Protein AF-A0A7S2Y1W1-F1 (afdb_monomer)

Organism: NCBI:txid94617

Mean predicted aligned error: 4.98 Å

Foldseek 3Di:
DDDDPALVVDWAADPVCQVVCVVVVHDGHTLHCVVVVVVQVVVHDPVPDPDGDDDPPVSVVSNVVSRQVSCCVVVVDHDDDDPDPPDPVVVVVVVVVVD

InterPro domains:
  IPR028923 SAICAR synthetase/ADE2, N-terminal [PF01259] (1-50)

pLDDT: mean 90.98, std 5.22, range [60.31, 97.31]

Radius of gyration: 16.62 Å; Cα contacts (8 Å, |Δi|>4): 66; chains: 1; bounding box: 37×32×40 Å

Nearest PDB structures (foldseek):
  1obg-assembly1_A  TM=7.508E-01  e=1.815E-02  Saccharomyces cerevisiae
  1q77-assembly1_A  TM=2.622E-01  e=1.328E+00  Aquifex aeolicus

Secondary structure (DSSP, 8-state):
----S-TTTS--B-HHHHHHHHHTTPPPPB-STHHHHHHHHHH--TTT-SSPPPPPHHHHHHHHHHHHHHHHHHH-S-----SS---HHHHHHHHHHT-

Solvent-accessible surface area (backbone atoms only — not comparable to full-atom values): 6365 Å² total; per-residue (Å²): 135,83,86,76,90,37,58,87,76,41,88,46,64,46,75,91,51,31,66,63,26,52,78,67,75,41,80,62,55,65,55,33,59,60,66,61,52,52,50,46,64,75,75,46,54,91,90,73,53,94,70,78,81,82,78,54,69,68,59,55,51,49,51,53,51,29,54,46,52,49,50,26,70,76,70,73,46,83,79,81,76,77,94,60,91,68,56,68,67,61,54,51,52,53,55,62,74,72,108

Structure (mmCIF, N/CA/C/O backbone):
data_AF-A0A7S2Y1W1-F1
#
_entry.id   AF-A0A7S2Y1W1-F1
#
loop_
_atom_site.group_PDB
_atom_site.id
_atom_site.type_symbol
_atom_site.label_atom_id
_atom_site.label_alt_id
_atom_site.label_comp_id
_atom_site.label_asym_id
_atom_site.label_entity_id
_atom_site.label_seq_id
_atom_site.pdbx_PDB_ins_code
_atom_site.Cartn_x
_atom_site.Cartn_y
_atom_site.Cartn_z
_atom_site.occupancy
_atom_site.B_iso_or_equiv
_atom_site.auth_seq_id
_atom_site.auth_comp_id
_atom_site.auth_asym_id
_atom_site.auth_atom_id
_atom_site.pdbx_PDB_model_num
ATOM 1 N N . ILE A 1 1 ? 19.220 9.822 0.333 1.00 68.25 1 ILE A N 1
ATOM 2 C CA . ILE A 1 1 ? 17.963 10.528 0.671 1.00 68.25 1 ILE A CA 1
ATOM 3 C C . ILE A 1 1 ? 16.879 9.468 0.687 1.00 68.25 1 ILE A C 1
ATOM 5 O O . ILE A 1 1 ? 16.988 8.539 -0.104 1.00 68.25 1 ILE A O 1
ATOM 9 N N . ASP A 1 2 ? 15.963 9.556 1.644 1.00 83.56 2 ASP A N 1
ATOM 10 C CA . ASP A 1 2 ? 14.848 8.617 1.803 1.00 83.56 2 ASP A CA 1
ATOM 11 C C . ASP A 1 2 ? 13.637 9.063 0.962 1.00 83.56 2 ASP A C 1
ATOM 13 O O . ASP A 1 2 ? 13.676 10.113 0.318 1.00 83.56 2 ASP A O 1
ATOM 17 N N . GLU A 1 3 ? 12.570 8.278 0.953 1.00 84.56 3 GLU A N 1
ATOM 18 C CA . GLU A 1 3 ? 11.316 8.608 0.270 1.00 84.56 3 GLU A CA 1
ATOM 19 C C . GLU A 1 3 ? 10.478 9.684 0.995 1.00 84.56 3 GLU A C 1
ATOM 21 O O . GLU A 1 3 ? 10.579 9.876 2.207 1.00 84.56 3 GLU A O 1
ATOM 26 N N . ILE A 1 4 ? 9.645 10.419 0.245 1.00 88.00 4 ILE A N 1
ATOM 27 C CA . ILE A 1 4 ? 8.791 11.500 0.766 1.00 88.00 4 ILE A CA 1
ATOM 28 C C . ILE A 1 4 ? 7.396 11.367 0.147 1.00 88.00 4 ILE A C 1
ATOM 30 O O . ILE A 1 4 ? 7.281 11.200 -1.065 1.00 88.00 4 ILE A O 1
ATOM 34 N N . HIS A 1 5 ? 6.345 11.490 0.967 1.00 88.81 5 HIS A N 1
ATOM 35 C CA . HIS A 1 5 ? 4.938 11.441 0.531 1.00 88.81 5 HIS A CA 1
ATOM 36 C C . HIS A 1 5 ? 4.559 10.148 -0.210 1.00 88.81 5 HIS A C 1
ATOM 38 O O . HIS A 1 5 ? 3.775 10.157 -1.157 1.00 88.81 5 HIS A O 1
ATOM 44 N N . THR A 1 6 ? 5.118 9.023 0.235 1.00 8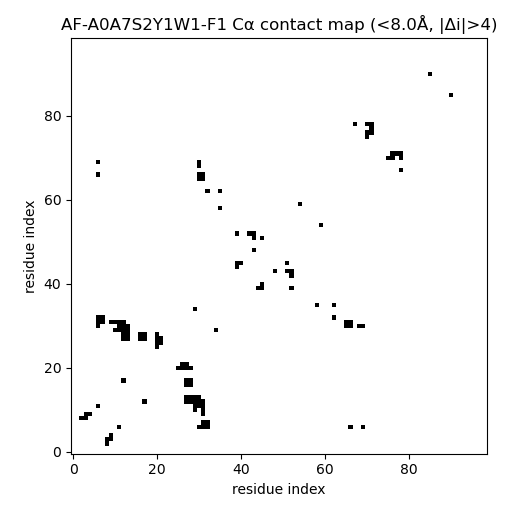7.94 6 THR A N 1
ATOM 45 C CA . THR A 1 6 ? 4.755 7.686 -0.247 1.00 87.94 6 THR A CA 1
ATOM 46 C C . THR A 1 6 ? 3.804 7.005 0.745 1.00 87.94 6 THR A C 1
ATOM 48 O O . THR A 1 6 ? 3.827 7.337 1.937 1.00 87.94 6 THR A O 1
ATOM 51 N N . PRO A 1 7 ? 2.992 6.020 0.310 1.00 86.19 7 PRO A N 1
ATOM 52 C CA . PRO A 1 7 ? 2.181 5.212 1.229 1.00 86.19 7 PRO A CA 1
ATOM 53 C C . PRO A 1 7 ? 3.015 4.432 2.262 1.00 86.19 7 PRO A C 1
ATOM 55 O O . PRO A 1 7 ? 2.485 3.940 3.258 1.00 86.19 7 PRO A O 1
ATOM 58 N N . ASP A 1 8 ? 4.325 4.308 2.034 1.00 86.31 8 ASP A N 1
ATOM 59 C CA . ASP A 1 8 ? 5.252 3.651 2.943 1.00 86.31 8 ASP A CA 1
ATOM 60 C C . ASP A 1 8 ? 5.753 4.557 4.077 1.00 86.31 8 ASP A C 1
ATOM 62 O O . ASP A 1 8 ? 5.902 4.079 5.212 1.00 86.31 8 ASP A O 1
ATOM 66 N N . SER A 1 9 ? 5.960 5.842 3.774 1.00 89.00 9 SER A N 1
ATOM 67 C CA . SER A 1 9 ? 6.502 6.870 4.674 1.00 89.00 9 SER A CA 1
ATOM 68 C C . SER A 1 9 ? 5.431 7.737 5.345 1.00 89.00 9 SER A C 1
ATOM 70 O O . SER A 1 9 ? 5.721 8.438 6.315 1.00 89.00 9 SER A O 1
ATOM 72 N N . SER A 1 10 ? 4.189 7.699 4.855 1.00 89.88 10 SER A N 1
ATOM 73 C CA . SER A 1 10 ? 3.089 8.565 5.297 1.00 89.88 10 SER A CA 1
ATOM 74 C C . SER A 1 10 ? 1.802 7.778 5.553 1.00 89.88 10 SER A C 1
ATOM 76 O O . SER A 1 10 ? 1.607 6.689 5.019 1.00 89.88 10 SER A O 1
ATOM 78 N N . ARG A 1 11 ? 0.907 8.345 6.372 1.00 90.38 11 ARG A N 1
ATOM 79 C CA . ARG A 1 11 ? -0.462 7.838 6.544 1.00 90.38 11 ARG A CA 1
ATOM 80 C C . ARG A 1 11 ? -1.425 8.655 5.698 1.00 90.38 11 ARG A C 1
ATOM 82 O O . ARG A 1 11 ? -1.405 9.882 5.786 1.00 90.38 11 ARG A O 1
ATOM 89 N N . TYR A 1 12 ? -2.266 7.978 4.926 1.00 92.38 12 TYR A N 1
ATOM 90 C CA . TYR A 1 12 ? -3.236 8.610 4.034 1.00 92.38 12 TYR A CA 1
ATOM 91 C C . TYR A 1 12 ? -4.645 8.173 4.394 1.00 92.38 12 TYR A C 1
ATOM 93 O O . TYR A 1 12 ? -4.975 6.988 4.308 1.00 92.38 12 TYR A O 1
ATOM 101 N N . TRP A 1 13 ? -5.468 9.149 4.774 1.00 92.81 13 TRP A N 1
ATOM 102 C CA . TRP A 1 13 ? -6.858 8.948 5.167 1.00 92.81 13 TRP A CA 1
ATOM 103 C C . TRP A 1 13 ? -7.817 9.614 4.189 1.00 92.81 13 TRP A C 1
ATOM 105 O O . TRP A 1 13 ? -7.521 10.685 3.658 1.00 92.81 13 TRP A O 1
ATOM 115 N N . ILE A 1 14 ? -8.972 8.982 3.981 1.00 93.31 14 ILE A N 1
ATOM 116 C CA . ILE A 1 14 ? -10.055 9.528 3.160 1.00 93.31 14 ILE A CA 1
ATOM 117 C C . ILE A 1 14 ? -10.700 10.694 3.904 1.00 93.31 14 ILE A C 1
ATOM 119 O O . ILE A 1 14 ? -11.263 10.517 4.986 1.00 93.31 14 ILE A O 1
ATOM 123 N N . ALA A 1 15 ? -10.610 11.893 3.331 1.00 94.25 15 ALA A N 1
ATOM 124 C CA . ALA A 1 15 ? -11.107 13.110 3.965 1.00 94.25 15 ALA A CA 1
ATOM 125 C C . ALA A 1 15 ? -12.629 13.062 4.165 1.00 94.25 15 ALA A C 1
ATOM 127 O O . ALA A 1 15 ? -13.134 13.513 5.190 1.00 94.25 15 ALA A O 1
ATOM 128 N N . GLU A 1 16 ? -13.347 12.473 3.209 1.00 95.06 16 GLU A N 1
ATOM 129 C CA . GLU A 1 16 ? -14.804 12.397 3.177 1.00 95.06 16 GLU A CA 1
ATOM 130 C C . GLU A 1 16 ? -15.390 11.574 4.333 1.00 95.06 16 GLU A C 1
ATOM 132 O O . GLU A 1 16 ? -16.469 11.910 4.816 1.00 95.06 16 GLU A O 1
ATOM 137 N N . SER A 1 17 ? -14.696 10.526 4.794 1.00 95.25 17 SER A N 1
ATOM 138 C CA . SER A 1 17 ? -15.177 9.638 5.866 1.00 95.25 17 SER A CA 1
ATOM 139 C C . SER A 1 17 ? -14.499 9.874 7.219 1.00 95.25 17 SER A C 1
ATOM 141 O O . SER A 1 17 ? -14.930 9.315 8.230 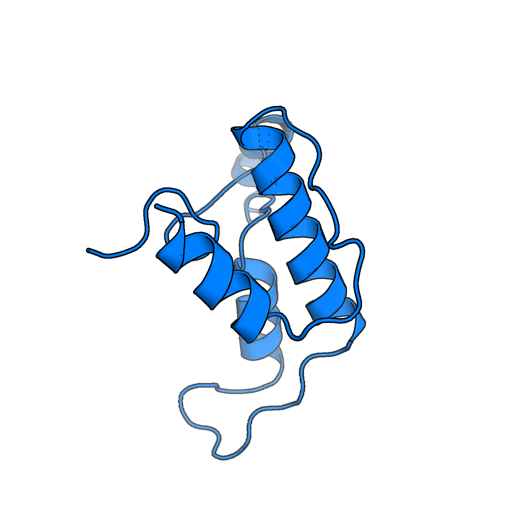1.00 95.25 17 SER A O 1
ATOM 143 N N . TYR A 1 18 ? -13.459 10.712 7.272 1.00 94.94 18 TYR A N 1
ATOM 144 C CA . TYR A 1 18 ? -12.617 10.884 8.457 1.00 94.94 18 TYR A CA 1
ATOM 145 C C . TYR A 1 18 ? -13.399 11.296 9.713 1.00 94.94 18 TYR A C 1
ATOM 147 O O . TYR A 1 18 ? -13.318 10.617 10.737 1.00 94.94 18 TYR A O 1
ATOM 155 N N . GLU A 1 19 ? -14.178 12.379 9.634 1.00 96.94 19 GLU A N 1
ATOM 156 C CA . GLU A 1 19 ? -14.904 12.932 10.788 1.00 96.94 19 GLU A CA 1
ATOM 157 C C . GLU A 1 19 ? -15.953 11.955 11.336 1.00 96.94 19 GLU A C 1
ATOM 159 O O . GLU A 1 19 ? -16.061 11.766 12.548 1.00 96.94 19 GLU A O 1
ATOM 164 N N . GLU A 1 20 ? -16.697 11.283 10.451 1.00 97.31 20 GLU A N 1
ATOM 165 C CA . GLU A 1 20 ? -17.713 10.301 10.842 1.00 97.31 20 GLU A CA 1
ATOM 166 C C . GLU A 1 20 ? -17.083 9.112 11.577 1.00 97.31 20 GLU A C 1
ATOM 168 O O . GLU A 1 20 ? -17.537 8.726 12.659 1.00 97.31 20 GLU A O 1
ATOM 173 N N . ARG A 1 21 ? -16.000 8.554 11.023 1.00 95.56 21 ARG A N 1
ATOM 174 C CA . ARG A 1 21 ? -15.312 7.401 11.618 1.00 95.56 21 ARG A CA 1
ATOM 175 C C . ARG A 1 21 ? -14.664 7.762 12.946 1.00 95.56 21 ARG A C 1
ATOM 177 O O . ARG A 1 21 ? -14.795 7.000 13.905 1.00 95.56 21 ARG A O 1
ATOM 184 N N . LEU A 1 22 ? -14.043 8.940 13.032 1.00 95.06 22 LEU A N 1
ATOM 185 C CA . LEU A 1 22 ? -13.445 9.435 14.267 1.00 95.06 22 LEU A CA 1
ATOM 186 C C . LEU A 1 22 ? -14.501 9.625 15.365 1.00 95.06 22 LEU A C 1
ATOM 188 O O . LEU A 1 22 ? -14.310 9.148 16.484 1.00 95.06 22 LEU A O 1
ATOM 192 N N . ALA A 1 23 ? -15.638 10.252 1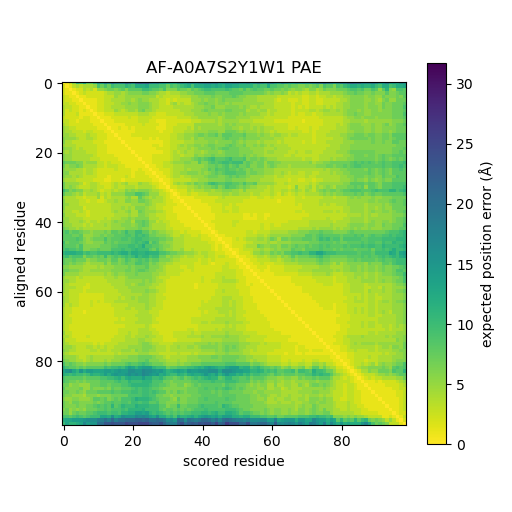5.044 1.00 96.75 23 ALA A N 1
ATOM 193 C CA . ALA A 1 23 ? -16.749 10.420 15.980 1.00 96.75 23 ALA A CA 1
ATOM 194 C C . ALA A 1 23 ? -17.337 9.072 16.444 1.00 96.75 23 ALA A C 1
ATOM 196 O O . ALA A 1 23 ? -17.772 8.945 17.589 1.00 96.75 23 ALA A O 1
ATOM 197 N N . GLY A 1 24 ? -17.311 8.056 15.576 1.00 96.69 24 GLY A N 1
ATOM 198 C CA . GLY A 1 24 ? -17.716 6.684 15.882 1.00 96.69 24 GLY A CA 1
ATOM 199 C C . GLY A 1 24 ? -16.672 5.840 16.625 1.00 96.69 24 GLY A C 1
ATOM 200 O O . GLY A 1 24 ? -16.953 4.677 16.920 1.00 96.69 24 GLY A O 1
ATOM 201 N N . GLY A 1 25 ? -15.476 6.372 16.912 1.00 94.19 25 GLY A N 1
ATOM 202 C CA . GLY A 1 25 ? -14.373 5.615 17.520 1.00 94.19 25 GLY A CA 1
ATOM 203 C C . GLY A 1 25 ? -13.824 4.498 16.624 1.00 94.19 25 GLY A C 1
ATOM 204 O O . GLY A 1 25 ? -13.271 3.517 17.122 1.00 94.19 25 GLY A O 1
ATOM 205 N N . GLN A 1 26 ? -14.020 4.617 15.312 1.00 90.50 26 GLN A N 1
ATOM 206 C CA . GLN A 1 26 ? -13.537 3.677 14.309 1.00 90.50 26 GLN A CA 1
ATOM 207 C C . GLN A 1 26 ? -12.177 4.131 13.773 1.00 90.50 26 GLN A C 1
ATOM 209 O O . GLN A 1 26 ? -11.882 5.324 13.717 1.00 90.50 26 GLN A O 1
ATOM 214 N N . GLU A 1 27 ? -11.363 3.177 13.320 1.00 86.25 27 GLU A N 1
ATOM 215 C CA . GLU A 1 27 ? -10.143 3.498 12.575 1.00 86.25 27 GLU A CA 1
ATOM 216 C C . GLU A 1 27 ? -10.490 4.326 11.326 1.00 86.25 27 GLU A C 1
ATOM 218 O O . GLU A 1 27 ? -11.442 3.955 10.616 1.00 86.25 27 GLU A O 1
ATOM 223 N N . PRO A 1 28 ? -9.743 5.411 11.036 1.00 90.69 28 PRO A N 1
ATOM 224 C CA . PRO A 1 28 ? -9.879 6.151 9.792 1.00 90.69 28 PRO A CA 1
ATOM 225 C C . PRO A 1 28 ? -9.774 5.225 8.585 1.00 90.69 28 PRO A C 1
ATOM 227 O O . PRO A 1 28 ? -8.975 4.285 8.557 1.00 90.69 28 PRO A O 1
ATOM 230 N N . GLU A 1 29 ? -10.575 5.504 7.566 1.00 90.19 29 GLU A N 1
ATOM 231 C CA . GLU A 1 29 ? -10.443 4.814 6.294 1.00 90.19 29 GLU A CA 1
ATOM 232 C C . GLU A 1 29 ? -9.108 5.198 5.654 1.00 90.19 29 GLU A C 1
ATOM 234 O O . GLU A 1 29 ? -8.819 6.383 5.483 1.00 90.19 29 GLU A O 1
ATOM 239 N N . ASN A 1 30 ? -8.281 4.198 5.349 1.00 88.62 30 ASN A N 1
ATOM 240 C CA . ASN A 1 30 ? -6.913 4.383 4.879 1.00 88.62 30 ASN A CA 1
ATOM 241 C C . ASN A 1 30 ? -6.692 3.794 3.481 1.00 88.62 30 ASN A C 1
ATOM 243 O O . ASN A 1 30 ? -7.293 2.783 3.116 1.00 88.62 30 ASN A O 1
ATOM 247 N N . ILE A 1 31 ? -5.786 4.419 2.725 1.00 88.56 31 ILE A N 1
ATOM 248 C CA . ILE A 1 31 ? -5.271 3.903 1.441 1.00 88.56 31 ILE A CA 1
ATOM 249 C C . ILE A 1 31 ? -3.831 3.370 1.607 1.00 88.56 31 ILE A C 1
ATOM 251 O O . ILE A 1 31 ? -3.307 2.676 0.748 1.00 88.56 31 ILE A O 1
ATOM 255 N N . ASP A 1 32 ? -3.166 3.638 2.728 1.00 85.31 32 ASP A N 1
ATOM 256 C CA . ASP A 1 32 ? -1.791 3.184 2.964 1.00 85.31 32 ASP A CA 1
ATOM 257 C C . ASP A 1 32 ? -1.685 1.691 3.361 1.00 85.31 32 ASP A C 1
ATOM 259 O O . ASP A 1 32 ? -2.659 0.932 3.347 1.00 85.31 32 ASP A O 1
ATOM 263 N N . LYS A 1 33 ? -0.471 1.246 3.711 1.00 87.50 33 LYS A N 1
ATOM 264 C CA . LYS A 1 33 ? -0.152 -0.150 4.065 1.00 87.50 33 LYS A CA 1
ATOM 265 C C . LYS A 1 33 ? -0.660 -0.619 5.436 1.00 87.50 33 LYS A C 1
ATOM 267 O O . LYS A 1 33 ? -0.323 -1.728 5.858 1.00 87.50 33 LYS A O 1
ATOM 272 N N . GLU A 1 34 ? -1.427 0.180 6.178 1.00 86.75 34 GLU A N 1
ATOM 273 C CA . GLU A 1 34 ? -1.866 -0.201 7.526 1.00 86.75 34 GLU A CA 1
ATOM 274 C C . GLU A 1 34 ? -2.773 -1.442 7.523 1.00 86.75 34 GLU A C 1
ATOM 276 O O . GLU A 1 34 ? -2.649 -2.285 8.410 1.00 86.75 34 GLU A O 1
ATOM 281 N N . PHE A 1 35 ? -3.607 -1.648 6.499 1.00 87.25 35 PHE A N 1
ATOM 282 C CA . PHE A 1 35 ? -4.426 -2.867 6.401 1.00 87.25 35 PHE A CA 1
ATOM 283 C C . PHE A 1 35 ? -3.575 -4.151 6.306 1.00 87.25 35 PHE A C 1
ATOM 285 O O . PHE A 1 35 ? -3.917 -5.163 6.920 1.00 87.25 35 PHE A O 1
ATOM 292 N N . LEU A 1 36 ? -2.431 -4.101 5.610 1.00 90.62 36 LEU A N 1
ATOM 293 C CA . LEU A 1 36 ? -1.469 -5.205 5.532 1.00 90.62 36 LEU A CA 1
ATOM 294 C C . LEU A 1 36 ? -0.864 -5.486 6.914 1.00 90.62 36 LEU A C 1
ATOM 296 O O . LEU A 1 36 ? -0.774 -6.637 7.341 1.00 90.62 36 LEU A O 1
ATOM 300 N N . ARG A 1 37 ? -0.496 -4.429 7.649 1.00 89.62 37 ARG A N 1
ATOM 301 C CA . ARG A 1 37 ? 0.035 -4.544 9.017 1.00 89.62 37 ARG A CA 1
ATOM 302 C C . ARG A 1 37 ? -0.981 -5.154 9.973 1.00 89.62 37 ARG A C 1
ATOM 304 O O . ARG A 1 37 ? -0.613 -6.000 10.785 1.00 89.62 37 ARG A O 1
ATOM 311 N N . ILE A 1 38 ? -2.244 -4.739 9.881 1.00 88.62 38 ILE A N 1
ATOM 312 C CA . ILE A 1 38 ? -3.338 -5.303 10.676 1.00 88.62 38 ILE A CA 1
ATOM 313 C C . ILE A 1 38 ? -3.521 -6.786 10.343 1.00 88.62 38 ILE A C 1
ATOM 315 O O . ILE A 1 38 ? -3.668 -7.593 11.258 1.00 88.62 38 ILE A O 1
ATOM 319 N N . TRP A 1 39 ? -3.454 -7.167 9.062 1.00 92.88 39 TRP A N 1
ATOM 320 C CA . TRP A 1 39 ? -3.540 -8.571 8.669 1.00 92.88 39 TRP A CA 1
ATOM 321 C C . TRP A 1 39 ? -2.427 -9.403 9.312 1.00 92.88 39 TRP A C 1
ATOM 323 O O . TRP A 1 39 ? -2.740 -10.365 10.009 1.00 92.88 39 TRP A O 1
ATOM 333 N N . PHE A 1 40 ? -1.157 -9.002 9.184 1.00 93.38 40 PHE A N 1
ATOM 334 C CA . PHE A 1 40 ? -0.053 -9.737 9.815 1.00 93.38 40 PHE A CA 1
ATOM 335 C C . PHE A 1 40 ? -0.189 -9.786 11.338 1.00 93.38 40 PHE A C 1
ATOM 337 O O . PHE A 1 40 ? -0.067 -10.862 11.907 1.00 93.38 40 PHE A O 1
ATOM 344 N N . ARG A 1 41 ? -0.546 -8.672 11.994 1.00 91.06 41 ARG A N 1
ATOM 345 C CA . ARG A 1 41 ? -0.798 -8.625 13.450 1.00 91.06 41 ARG A CA 1
ATOM 346 C C . ARG A 1 41 ? -1.845 -9.651 13.904 1.00 91.06 41 ARG A C 1
ATOM 348 O O . ARG A 1 41 ? -1.753 -10.161 15.014 1.00 91.06 41 ARG A O 1
ATOM 355 N N . ASN A 1 42 ? -2.840 -9.932 13.064 1.00 92.62 42 ASN A N 1
ATOM 356 C CA . ASN A 1 42 ? -3.917 -10.873 13.373 1.00 92.62 42 ASN A CA 1
ATOM 357 C C . ASN A 1 42 ? -3.566 -12.339 13.061 1.00 92.62 42 ASN A C 1
ATOM 359 O O . ASN A 1 42 ? -4.287 -13.225 13.515 1.00 92.62 42 ASN A O 1
ATOM 363 N N . HIS A 1 43 ? -2.505 -12.603 12.289 1.00 94.31 43 HIS A N 1
ATOM 364 C CA . HIS A 1 43 ? -2.154 -13.951 11.813 1.00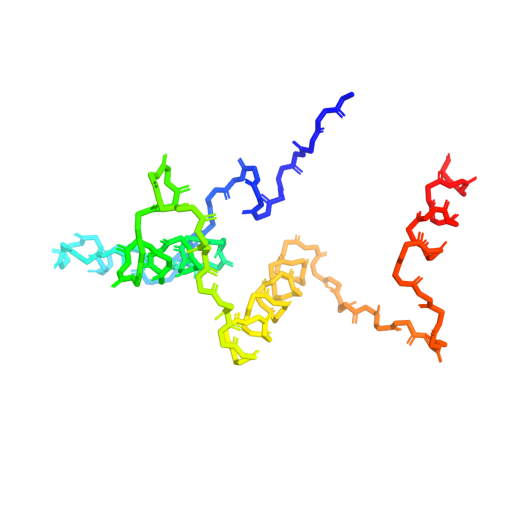 94.31 43 HIS A CA 1
ATOM 365 C C . HIS A 1 43 ? -0.792 -14.455 12.316 1.00 94.31 43 HIS A C 1
ATOM 367 O O . HIS A 1 43 ? -0.554 -15.660 12.272 1.00 94.31 43 HIS A O 1
ATOM 373 N N . CYS A 1 44 ? 0.088 -13.575 12.800 1.00 93.56 44 CYS A N 1
ATOM 374 C CA . CYS A 1 44 ? 1.389 -13.919 13.379 1.00 93.56 44 CYS A CA 1
ATOM 375 C C . CYS A 1 44 ? 1.919 -12.796 14.293 1.00 93.56 44 CYS A C 1
ATOM 377 O O . CYS A 1 44 ? 1.429 -11.665 14.260 1.00 93.56 44 CYS A O 1
ATOM 379 N N . ASP A 1 45 ? 2.972 -13.072 15.062 1.00 92.50 45 ASP A N 1
ATOM 380 C CA . ASP A 1 45 ? 3.818 -12.041 15.672 1.00 92.50 45 ASP A CA 1
ATOM 381 C C . ASP A 1 45 ? 5.042 -11.794 14.769 1.00 92.50 45 ASP A C 1
ATOM 383 O O . ASP A 1 45 ? 6.031 -12.527 14.859 1.00 92.50 45 ASP A O 1
ATOM 387 N N . PRO A 1 46 ? 5.028 -10.757 13.905 1.00 86.94 46 PRO A N 1
ATOM 388 C CA . PRO A 1 46 ? 6.087 -10.537 12.920 1.00 86.94 46 PRO A CA 1
ATOM 389 C C . PRO A 1 46 ? 7.458 -10.210 13.531 1.00 86.94 46 PRO A C 1
ATOM 391 O O . PRO A 1 46 ? 8.448 -10.146 12.807 1.00 86.94 46 PRO A O 1
ATOM 394 N N . TYR A 1 47 ? 7.527 -9.980 14.846 1.00 88.62 47 TYR A N 1
ATOM 395 C CA . TYR A 1 47 ? 8.770 -9.701 15.562 1.00 88.62 47 TYR A CA 1
ATOM 396 C C . TYR A 1 47 ? 9.322 -10.912 16.317 1.00 88.62 47 TYR A C 1
ATOM 398 O O . TYR A 1 47 ? 10.441 -10.836 16.829 1.00 88.62 47 TYR A O 1
ATOM 406 N N . LYS A 1 48 ? 8.549 -11.998 16.439 1.00 92.62 48 LYS A N 1
ATOM 407 C CA . LYS A 1 48 ? 8.935 -13.181 17.222 1.00 92.62 48 LYS A CA 1
ATOM 408 C C . LYS A 1 48 ? 8.854 -14.488 16.453 1.00 92.62 48 LYS A C 1
ATOM 410 O O . LYS A 1 48 ? 9.620 -15.397 16.764 1.00 92.62 48 LYS A O 1
ATOM 415 N N . ASP A 1 49 ? 7.944 -14.592 15.496 1.00 93.62 49 ASP A N 1
ATOM 416 C CA . ASP A 1 49 ? 7.737 -15.829 14.760 1.00 93.62 49 ASP A CA 1
ATOM 417 C C . ASP A 1 49 ? 8.872 -16.039 13.750 1.00 93.62 49 ASP A C 1
ATOM 419 O O . ASP A 1 49 ? 9.249 -15.134 13.008 1.00 93.62 49 ASP A O 1
ATOM 423 N N . GLU A 1 50 ? 9.429 -17.252 13.723 1.00 92.94 50 GLU A N 1
ATOM 424 C CA . GLU A 1 50 ? 10.544 -17.615 12.836 1.00 92.94 50 GLU A CA 1
ATOM 425 C C . GLU A 1 50 ? 10.114 -17.655 11.361 1.00 92.94 50 GLU A C 1
ATOM 427 O O . GLU A 1 50 ? 10.887 -17.328 10.460 1.00 92.94 50 GLU A O 1
ATOM 432 N N . THR A 1 51 ? 8.857 -18.026 11.117 1.00 92.38 51 THR A N 1
ATOM 433 C CA . THR A 1 51 ? 8.257 -18.111 9.787 1.00 92.38 51 THR A CA 1
ATOM 434 C C . THR A 1 51 ? 7.003 -17.257 9.733 1.00 92.38 51 THR A C 1
ATOM 436 O O . THR A 1 51 ? 6.051 -17.506 10.474 1.00 92.38 51 THR A O 1
ATOM 439 N N . LEU A 1 52 ? 6.983 -16.284 8.825 1.00 92.06 52 LEU A N 1
ATOM 440 C CA . LEU A 1 52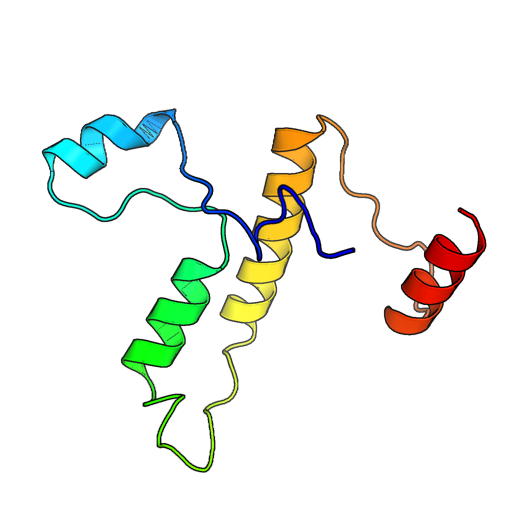 ? 5.801 -15.469 8.571 1.00 92.06 52 LEU A CA 1
ATOM 441 C C . LEU A 1 52 ? 4.865 -16.189 7.590 1.00 92.06 52 LEU A C 1
ATOM 443 O O . LEU A 1 52 ? 5.352 -16.835 6.657 1.00 92.06 52 LEU A O 1
ATOM 447 N N . PRO A 1 53 ? 3.536 -16.081 7.761 1.00 93.69 53 PRO A N 1
ATOM 448 C CA . PRO A 1 53 ? 2.597 -16.613 6.789 1.00 93.69 53 PRO A CA 1
ATOM 449 C C . PRO A 1 53 ? 2.724 -15.861 5.460 1.00 93.69 53 PRO A C 1
ATOM 451 O O . PRO A 1 53 ? 2.994 -14.659 5.426 1.00 93.69 53 PRO A O 1
ATOM 454 N N . GLU A 1 54 ? 2.491 -16.565 4.356 1.00 94.31 54 GLU A N 1
ATOM 455 C CA . GLU A 1 54 ? 2.389 -15.928 3.047 1.00 94.31 54 GLU A CA 1
ATOM 456 C C . GLU A 1 54 ? 1.123 -15.061 2.996 1.00 94.31 54 GLU A C 1
ATOM 458 O O . GLU A 1 54 ? 0.036 -15.494 3.392 1.00 94.31 54 GLU A O 1
ATOM 463 N N . ALA A 1 55 ? 1.264 -13.819 2.532 1.00 92.69 55 ALA A N 1
ATOM 464 C CA . ALA A 1 55 ? 0.127 -12.925 2.376 1.00 92.69 55 ALA A CA 1
ATOM 465 C C . ALA A 1 55 ? -0.832 -13.479 1.302 1.00 92.69 55 ALA A C 1
ATOM 467 O O . ALA A 1 55 ? -0.375 -13.859 0.222 1.00 92.69 55 ALA A O 1
ATOM 468 N N . PRO A 1 56 ? -2.157 -13.491 1.543 1.00 95.62 56 PRO A N 1
ATOM 469 C CA . PRO A 1 56 ? -3.128 -13.924 0.553 1.00 95.62 56 PRO A CA 1
ATOM 470 C C . PRO A 1 56 ? -2.974 -13.131 -0.752 1.00 95.62 56 PRO A C 1
ATOM 472 O O . PRO A 1 56 ? -2.806 -11.909 -0.687 1.00 95.62 56 PRO A O 1
ATOM 475 N N . PRO A 1 57 ? -3.108 -13.764 -1.931 1.00 95.81 57 PRO A N 1
ATOM 476 C CA . PRO A 1 57 ? -2.984 -13.067 -3.211 1.00 95.81 57 PRO A CA 1
ATOM 477 C C . PRO A 1 57 ? -3.894 -11.837 -3.323 1.00 95.81 57 PRO A C 1
ATOM 479 O O . PRO A 1 57 ? -3.473 -10.798 -3.823 1.00 95.81 57 PRO A O 1
ATOM 482 N N . ASP A 1 58 ? -5.114 -11.910 -2.786 1.00 95.00 58 ASP A N 1
ATOM 483 C CA . ASP A 1 58 ? -6.049 -10.781 -2.780 1.00 95.00 58 ASP A CA 1
ATOM 484 C C . ASP A 1 58 ? -5.563 -9.606 -1.925 1.00 95.00 58 ASP A C 1
ATOM 486 O O . ASP A 1 58 ? -5.773 -8.455 -2.298 1.00 95.00 58 ASP A O 1
ATOM 490 N N . LEU A 1 59 ? -4.863 -9.878 -0.819 1.00 93.69 59 LEU A N 1
ATOM 491 C CA . LEU A 1 59 ? -4.274 -8.850 0.040 1.00 93.69 59 LEU A CA 1
ATOM 492 C C . LEU A 1 59 ? -3.129 -8.122 -0.682 1.00 93.69 59 LEU A C 1
ATOM 494 O O . LEU A 1 59 ? -3.013 -6.901 -0.596 1.00 93.69 59 LEU A O 1
ATOM 498 N N . VAL A 1 60 ? -2.313 -8.869 -1.431 1.00 93.38 60 VAL A N 1
ATOM 499 C CA . VAL A 1 60 ? -1.221 -8.326 -2.258 1.00 93.38 60 VAL A CA 1
ATOM 500 C C . VAL A 1 60 ? -1.769 -7.515 -3.438 1.00 93.38 60 VAL A C 1
ATOM 502 O O . VAL A 1 60 ? -1.280 -6.420 -3.734 1.00 93.38 60 VAL A O 1
ATOM 505 N N . ASN A 1 61 ? -2.817 -8.016 -4.092 1.00 94.62 61 ASN A N 1
ATOM 506 C CA . ASN A 1 61 ? -3.498 -7.311 -5.176 1.00 94.62 61 ASN A CA 1
ATOM 507 C C . ASN A 1 61 ? -4.133 -6.008 -4.678 1.00 94.62 61 ASN A C 1
ATOM 509 O O . ASN A 1 61 ? -4.023 -4.977 -5.339 1.00 94.62 61 ASN A O 1
ATOM 513 N N . GLU A 1 62 ? -4.759 -6.037 -3.503 1.00 93.94 62 GLU A N 1
ATOM 514 C CA . GLU A 1 62 ? -5.342 -4.854 -2.873 1.00 93.94 62 GLU A CA 1
ATOM 515 C C . GLU A 1 62 ? -4.280 -3.806 -2.527 1.00 93.94 62 GLU A C 1
ATOM 517 O O . GLU A 1 62 ? -4.477 -2.624 -2.800 1.00 93.94 62 GLU A O 1
ATOM 522 N N . LEU A 1 63 ? -3.118 -4.229 -2.016 1.00 93.25 63 LEU A N 1
ATOM 523 C CA . LEU A 1 63 ? -1.992 -3.322 -1.771 1.00 93.25 63 LEU A CA 1
ATOM 524 C C . LEU A 1 63 ? -1.585 -2.598 -3.053 1.00 93.25 63 LEU A C 1
ATOM 526 O O . LEU A 1 63 ? -1.452 -1.376 -3.066 1.00 93.25 63 LEU A O 1
ATOM 530 N N . SER A 1 64 ? -1.457 -3.352 -4.144 1.00 93.12 64 SER A N 1
ATOM 531 C CA . SER A 1 64 ? -1.076 -2.805 -5.446 1.00 93.12 64 SER A CA 1
ATOM 532 C C . SER A 1 64 ? -2.114 -1.803 -5.967 1.00 93.12 64 SER A C 1
ATOM 534 O O . SER A 1 64 ? -1.749 -0.713 -6.405 1.00 93.12 64 SER A O 1
ATOM 536 N N . ARG A 1 65 ? -3.414 -2.123 -5.861 1.00 94.31 65 ARG A N 1
ATOM 537 C CA . ARG A 1 65 ? -4.506 -1.211 -6.252 1.00 94.31 65 ARG A CA 1
ATOM 538 C C . ARG A 1 65 ? -4.496 0.083 -5.453 1.00 94.31 65 ARG A C 1
ATOM 540 O O . ARG A 1 65 ? -4.679 1.147 -6.029 1.00 94.31 65 ARG A O 1
ATOM 547 N N . ARG A 1 66 ? -4.261 0.007 -4.144 1.00 93.19 66 ARG A N 1
ATOM 548 C CA . ARG A 1 66 ? -4.210 1.186 -3.275 1.00 93.19 66 ARG A CA 1
ATOM 549 C C . ARG A 1 66 ? -3.031 2.102 -3.588 1.00 93.19 66 ARG A C 1
ATOM 551 O O . ARG A 1 66 ? -3.193 3.317 -3.578 1.00 93.19 66 ARG A O 1
ATOM 558 N N . TYR A 1 67 ? -1.868 1.541 -3.919 1.00 93.31 67 TYR A N 1
ATOM 559 C CA . TYR A 1 67 ? -0.711 2.334 -4.350 1.00 93.31 67 TYR A CA 1
ATOM 560 C C . TYR A 1 67 ? -1.001 3.080 -5.657 1.00 93.31 67 TYR A C 1
ATOM 562 O O . TYR A 1 67 ? -0.691 4.265 -5.761 1.00 93.31 67 TYR A O 1
ATOM 570 N N . ILE A 1 68 ? -1.641 2.406 -6.619 1.00 94.75 68 ILE A N 1
ATOM 571 C CA . ILE A 1 68 ? -2.102 3.017 -7.873 1.00 94.75 68 ILE A CA 1
ATOM 572 C C . ILE A 1 68 ? -3.118 4.126 -7.582 1.00 94.75 68 ILE A C 1
ATOM 574 O O . ILE A 1 68 ? -2.898 5.265 -7.977 1.00 94.75 68 ILE A O 1
ATOM 578 N N . MET A 1 69 ? -4.164 3.826 -6.808 1.00 94.25 69 MET A N 1
ATOM 579 C CA . MET A 1 69 ? -5.198 4.791 -6.429 1.00 94.25 69 MET A CA 1
ATOM 580 C C . MET A 1 69 ? -4.596 6.033 -5.768 1.00 94.25 69 MET A C 1
ATOM 582 O O . MET A 1 69 ? -4.960 7.152 -6.112 1.00 94.25 69 MET A O 1
ATOM 586 N N . LEU A 1 70 ? -3.650 5.862 -4.840 1.00 93.94 70 LEU A N 1
ATOM 587 C CA . LEU A 1 70 ? -3.021 6.996 -4.175 1.00 93.94 70 LEU A CA 1
ATOM 588 C C . LEU A 1 70 ? -2.176 7.835 -5.143 1.00 93.94 70 LEU A C 1
ATOM 590 O O . LEU A 1 70 ? -2.238 9.063 -5.097 1.00 93.94 70 LEU A O 1
ATOM 594 N N . TYR A 1 71 ? -1.404 7.189 -6.020 1.00 94.44 71 TYR A N 1
ATOM 595 C CA . TYR A 1 71 ? -0.657 7.877 -7.073 1.00 94.44 71 TYR A CA 1
ATOM 596 C C . TYR A 1 71 ? -1.590 8.720 -7.956 1.00 94.44 71 TYR A C 1
ATOM 598 O O . TYR A 1 71 ? -1.319 9.902 -8.185 1.00 94.44 71 TYR A O 1
ATOM 606 N N . GLU A 1 72 ? -2.708 8.143 -8.392 1.00 95.69 72 GLU A N 1
ATOM 607 C CA . GLU A 1 72 ? -3.695 8.812 -9.242 1.00 95.69 72 GLU A CA 1
ATOM 608 C C . GLU A 1 72 ? -4.373 9.972 -8.502 1.00 95.69 72 GLU A C 1
ATOM 610 O O . GLU A 1 72 ? -4.479 11.072 -9.040 1.00 95.69 72 GLU A O 1
ATOM 615 N N . MET A 1 73 ? -4.746 9.785 -7.232 1.00 93.31 73 MET A N 1
ATOM 616 C CA . MET A 1 73 ? -5.362 10.833 -6.4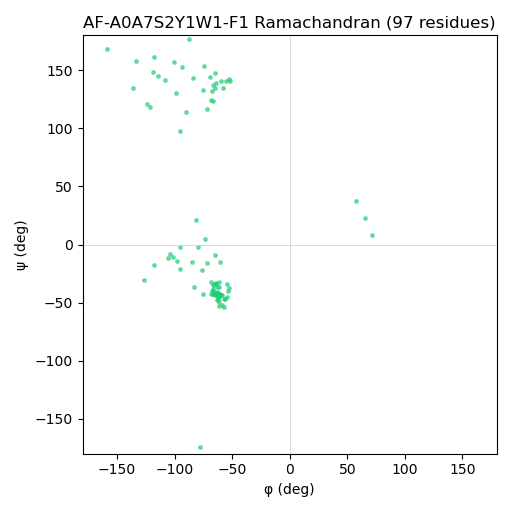09 1.00 93.31 73 MET A CA 1
ATOM 617 C C . MET A 1 73 ? -4.420 12.007 -6.122 1.00 93.31 73 MET A C 1
ATOM 619 O O . MET A 1 73 ? -4.853 13.158 -6.152 1.00 93.31 73 MET A O 1
ATOM 623 N N . ILE A 1 74 ? -3.146 11.739 -5.817 1.00 92.81 74 ILE A N 1
ATOM 624 C CA . ILE A 1 74 ? -2.173 12.790 -5.481 1.00 92.81 74 ILE A CA 1
ATOM 625 C C . ILE A 1 74 ? -1.728 13.542 -6.736 1.00 92.81 74 ILE A C 1
ATOM 627 O O . ILE A 1 74 ? -1.573 14.763 -6.699 1.00 92.81 74 ILE A O 1
ATOM 631 N N . THR A 1 75 ? -1.473 12.826 -7.833 1.00 94.56 75 THR A N 1
ATOM 632 C CA . THR A 1 75 ? -0.862 13.419 -9.031 1.00 94.56 75 THR A CA 1
ATOM 633 C C . THR A 1 75 ? -1.876 13.863 -10.081 1.00 94.56 75 THR A C 1
ATOM 635 O O . THR A 1 75 ? -1.535 14.690 -10.926 1.00 94.56 75 THR A O 1
ATOM 638 N N . GLY A 1 76 ? -3.099 13.325 -10.046 1.00 96.69 76 GLY A N 1
ATOM 639 C CA . GLY A 1 76 ? -4.127 13.530 -11.067 1.00 96.69 76 GLY A CA 1
ATOM 640 C C . GLY A 1 76 ? -3.853 12.819 -12.397 1.00 96.69 76 GLY A C 1
ATOM 641 O O . GLY A 1 76 ? -4.558 13.088 -13.366 1.00 96.69 76 GLY A O 1
ATOM 642 N N . ASN A 1 77 ? -2.831 11.958 -12.470 1.00 96.75 77 ASN A N 1
ATOM 643 C CA . ASN A 1 77 ? -2.478 11.205 -13.674 1.00 96.75 77 ASN A CA 1
ATOM 644 C C . ASN A 1 77 ? -2.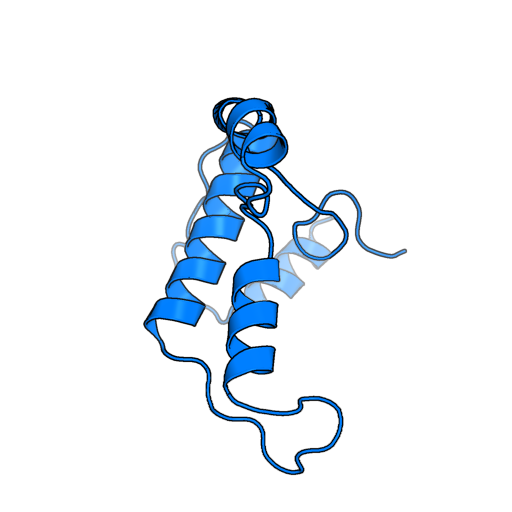829 9.730 -13.505 1.00 96.75 77 ASN A C 1
ATOM 646 O O . ASN A 1 77 ? -2.547 9.170 -12.450 1.00 96.75 77 ASN A O 1
ATOM 650 N N . ASP A 1 78 ? -3.326 9.098 -14.568 1.00 96.50 78 ASP A N 1
ATOM 651 C CA . ASP A 1 78 ? -3.579 7.655 -14.601 1.00 96.50 78 ASP A CA 1
ATOM 652 C C . ASP A 1 78 ? -2.269 6.863 -14.525 1.00 96.50 78 ASP A C 1
ATOM 654 O O . ASP A 1 78 ? -1.288 7.173 -15.220 1.00 96.50 78 ASP A O 1
ATOM 658 N N . PHE A 1 79 ? -2.253 5.793 -13.730 1.00 94.62 79 PHE A N 1
ATOM 659 C CA . PHE A 1 79 ? -1.089 4.918 -13.647 1.00 94.62 79 PHE A CA 1
ATOM 660 C C . PHE A 1 79 ? -0.882 4.150 -14.957 1.00 94.62 79 PHE A C 1
ATOM 662 O O . PHE A 1 79 ? -1.754 3.421 -15.430 1.00 94.62 79 PHE A O 1
ATOM 669 N N . GLN A 1 80 ? 0.313 4.275 -15.534 1.00 92.69 80 GLN A N 1
ATOM 670 C CA . GLN A 1 80 ? 0.667 3.585 -16.771 1.00 92.69 80 GLN A CA 1
ATOM 671 C C . GLN A 1 80 ? 1.282 2.221 -16.460 1.00 92.69 80 GLN A C 1
ATOM 673 O O . GLN A 1 80 ? 2.381 2.125 -15.905 1.00 92.69 80 GLN A O 1
ATOM 678 N N . PHE A 1 81 ? 0.584 1.155 -16.847 1.00 90.12 81 PHE A N 1
ATOM 679 C CA . PHE A 1 81 ? 1.147 -0.188 -16.793 1.00 90.12 81 PHE A CA 1
ATOM 680 C C . PHE A 1 81 ? 2.266 -0.345 -17.835 1.00 90.12 81 PHE A C 1
ATOM 682 O O . PHE A 1 81 ? 2.176 0.227 -18.922 1.00 90.12 81 PHE A O 1
ATOM 689 N N . PRO A 1 82 ? 3.330 -1.103 -17.520 1.00 87.75 82 PRO A N 1
ATOM 690 C CA . PRO A 1 82 ? 4.384 -1.394 -18.485 1.00 87.75 82 PRO A CA 1
ATOM 691 C C . PRO A 1 82 ? 3.815 -2.132 -19.705 1.00 87.75 82 PRO A C 1
ATOM 693 O O . PRO A 1 82 ? 2.966 -3.008 -19.564 1.00 87.75 82 PRO A O 1
ATOM 696 N N . GLU A 1 83 ? 4.303 -1.781 -20.896 1.00 87.25 83 GLU A N 1
ATOM 697 C CA . GLU A 1 83 ? 3.886 -2.408 -22.160 1.00 87.25 83 GLU A CA 1
ATOM 698 C C . GLU A 1 83 ? 4.511 -3.794 -22.376 1.00 87.25 83 GLU A C 1
ATOM 700 O O . GLU A 1 83 ? 3.996 -4.590 -23.160 1.00 87.25 83 GLU A O 1
ATOM 705 N N . ASP A 1 84 ? 5.632 -4.067 -21.706 1.00 87.56 84 ASP A N 1
ATOM 706 C CA . ASP A 1 84 ? 6.379 -5.313 -21.812 1.00 87.56 84 ASP A CA 1
ATOM 707 C C . ASP A 1 84 ? 6.438 -6.071 -20.478 1.00 87.56 84 ASP A C 1
ATOM 709 O O . ASP A 1 84 ? 6.247 -5.516 -19.392 1.00 87.56 84 ASP A O 1
ATOM 713 N N . ASP A 1 85 ? 6.748 -7.364 -20.573 1.00 88.38 85 ASP A N 1
ATOM 714 C CA . ASP A 1 85 ? 6.879 -8.265 -19.425 1.00 88.38 85 ASP A CA 1
ATOM 715 C C . ASP A 1 85 ? 8.254 -8.153 -18.744 1.00 88.38 85 ASP A C 1
ATOM 717 O O . ASP A 1 85 ? 8.705 -9.087 -18.070 1.00 88.38 85 ASP A O 1
ATOM 721 N N . SER A 1 86 ? 8.977 -7.041 -18.936 1.00 90.69 86 SER A N 1
ATOM 722 C CA . SER A 1 86 ? 10.282 -6.896 -18.301 1.00 90.69 86 SER A CA 1
ATOM 723 C C . SER A 1 86 ? 10.141 -6.868 -16.770 1.00 90.69 86 SER A C 1
ATOM 725 O O . SER A 1 86 ? 9.214 -6.244 -16.219 1.00 90.69 86 SER A O 1
ATOM 727 N N . PRO A 1 87 ? 11.057 -7.542 -16.045 1.00 91.88 87 PRO A N 1
ATOM 728 C CA . PRO A 1 87 ? 11.028 -7.577 -14.591 1.00 91.88 87 PRO A CA 1
ATOM 729 C C . PRO A 1 87 ? 10.954 -6.173 -13.991 1.00 91.88 87 PRO A C 1
ATOM 731 O O . PRO A 1 87 ? 11.617 -5.244 -14.452 1.00 91.88 87 PRO A O 1
ATOM 734 N N . ALA A 1 88 ? 10.174 -6.015 -12.917 1.00 87.69 88 ALA A N 1
ATOM 735 C CA . ALA A 1 88 ? 10.001 -4.719 -12.258 1.00 87.69 88 ALA A CA 1
ATOM 736 C C . ALA A 1 88 ? 11.343 -4.068 -11.882 1.00 87.69 88 ALA A C 1
ATOM 738 O O . ALA A 1 88 ? 11.518 -2.871 -12.097 1.00 8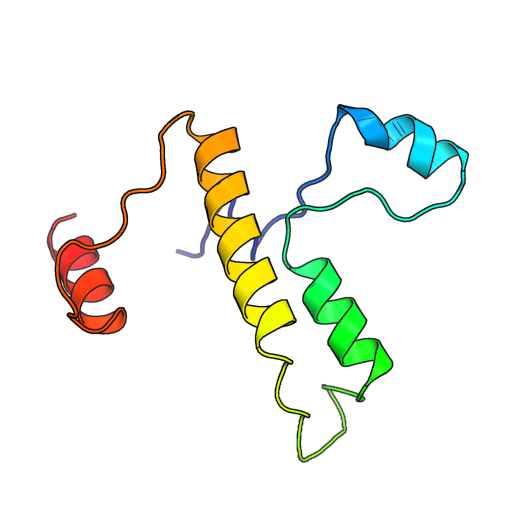7.69 88 ALA A O 1
ATOM 739 N N . ASN A 1 89 ? 12.309 -4.863 -11.408 1.00 90.56 89 ASN A N 1
ATOM 740 C CA . ASN A 1 89 ? 13.649 -4.380 -11.073 1.00 90.56 89 ASN A CA 1
ATOM 741 C C . ASN A 1 89 ? 14.364 -3.739 -12.268 1.00 90.56 89 ASN A C 1
ATOM 743 O O . ASN A 1 89 ? 14.942 -2.666 -12.116 1.00 90.56 89 ASN A O 1
ATOM 747 N N . ASP A 1 90 ? 14.290 -4.344 -13.452 1.00 92.19 90 ASP A N 1
ATOM 748 C CA . ASP A 1 90 ? 14.961 -3.821 -14.646 1.00 92.19 90 ASP A CA 1
ATOM 749 C C . ASP A 1 90 ? 1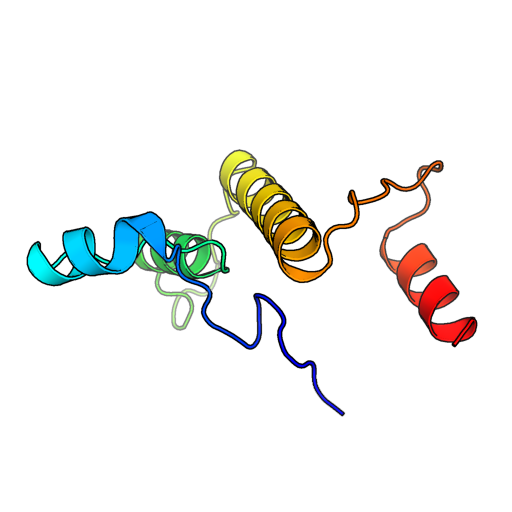4.343 -2.483 -15.069 1.00 92.19 90 ASP A C 1
ATOM 751 O O . ASP A 1 90 ? 15.055 -1.529 -15.395 1.00 92.19 90 ASP A O 1
ATOM 755 N N . ARG A 1 91 ? 13.011 -2.376 -14.982 1.00 89.69 91 ARG A N 1
ATOM 756 C CA . ARG A 1 91 ? 12.280 -1.129 -15.254 1.00 89.69 91 ARG A CA 1
ATOM 757 C C . ARG A 1 91 ? 12.628 -0.028 -14.256 1.00 89.69 91 ARG A C 1
ATOM 759 O O . ARG A 1 91 ? 12.853 1.107 -14.672 1.00 89.69 91 ARG A O 1
ATOM 766 N N . ILE A 1 92 ? 12.719 -0.360 -12.966 1.00 88.12 92 ILE A N 1
ATOM 767 C CA . ILE A 1 92 ? 13.124 0.578 -11.909 1.00 88.12 92 ILE A CA 1
ATOM 768 C C . ILE A 1 92 ? 14.545 1.088 -12.174 1.00 88.12 92 ILE A C 1
ATOM 770 O O . ILE A 1 92 ? 14.766 2.297 -12.194 1.00 88.12 92 ILE A O 1
ATOM 774 N N . VAL A 1 93 ? 15.498 0.189 -12.440 1.00 91.69 93 VAL A N 1
ATOM 775 C CA . VAL A 1 93 ? 16.892 0.561 -12.738 1.00 91.69 93 VAL A CA 1
ATOM 776 C C . VAL A 1 93 ? 16.968 1.466 -13.969 1.00 91.69 93 VAL A C 1
ATOM 778 O O . VAL A 1 93 ? 17.661 2.483 -13.937 1.00 91.69 93 VAL A O 1
ATOM 781 N N . LYS A 1 94 ? 16.224 1.148 -15.035 1.00 89.38 94 LYS A N 1
ATOM 782 C CA . LYS A 1 94 ? 16.161 1.968 -16.253 1.00 89.38 94 LYS A CA 1
ATOM 783 C C . LYS A 1 94 ? 15.610 3.371 -15.981 1.00 89.38 94 LYS A C 1
ATOM 785 O O . LYS A 1 94 ? 16.187 4.338 -16.469 1.00 89.38 94 LYS A O 1
ATOM 790 N N . ALA A 1 95 ? 14.528 3.486 -15.209 1.00 86.06 95 ALA A N 1
ATOM 791 C CA . ALA A 1 95 ? 13.930 4.774 -14.859 1.00 86.06 95 ALA A CA 1
ATOM 792 C C . ALA A 1 95 ? 14.897 5.644 -14.038 1.00 86.06 95 ALA A C 1
ATOM 794 O O . ALA A 1 95 ? 15.084 6.819 -14.351 1.00 86.06 95 ALA A O 1
ATOM 795 N N . LEU A 1 96 ? 15.576 5.052 -13.050 1.00 85.44 96 LEU A N 1
ATOM 796 C CA . LEU A 1 96 ? 16.563 5.752 -12.222 1.00 85.44 96 LEU A CA 1
ATOM 797 C C . LEU A 1 96 ? 17.803 6.188 -13.014 1.00 85.44 96 LEU A C 1
ATOM 799 O O . LEU A 1 96 ? 18.351 7.246 -12.738 1.00 85.44 96 LEU A O 1
ATOM 803 N N . ALA A 1 97 ? 18.238 5.404 -14.004 1.00 89.25 97 ALA A N 1
ATOM 804 C CA . ALA A 1 97 ? 19.364 5.764 -14.870 1.00 89.25 97 ALA A CA 1
ATOM 805 C C . ALA A 1 97 ? 19.041 6.896 -15.865 1.00 89.25 97 ALA A C 1
ATOM 807 O O . ALA A 1 97 ? 19.955 7.450 -16.473 1.00 89.25 97 ALA A O 1
ATOM 808 N N . SER A 1 98 ? 17.755 7.200 -16.070 1.00 79.00 98 SER A N 1
ATOM 809 C CA . SER A 1 98 ? 17.283 8.259 -16.973 1.00 79.00 98 SER A CA 1
ATOM 810 C C . SER A 1 98 ? 17.000 9.603 -16.288 1.00 79.00 98 SER A C 1
ATOM 812 O O . SER A 1 98 ? 16.635 10.555 -16.979 1.00 79.00 98 SER A O 1
ATOM 814 N N . MET A 1 99 ? 17.159 9.672 -14.961 1.00 60.31 99 MET A N 1
ATOM 815 C CA . MET A 1 99 ? 17.089 10.899 -14.153 1.00 60.31 99 MET A CA 1
ATOM 816 C C . MET A 1 99 ? 18.463 11.559 -14.030 1.00 60.31 99 MET A C 1
ATOM 818 O O . MET A 1 99 ? 18.499 12.809 -14.039 1.00 60.31 99 MET A O 1
#

Sequence (99 aa):
IDEIHTPDSSRYWIAESYEERLAGGQEPENIDKEFLRIWFRNHCDPYKDETLPEAPPDLVNELSRRYIMLYEMITGNDFQFPEDDSPANDRIVKALASM